Protein AF-A0A6B3CL72-F1 (afdb_monomer_lite)

Secondary structure (DSSP, 8-state):
-HHHHHHHHHHHHHHHHHHHHHTS-HHHHTSHHHHHHHHHHHHHHHHHHHHHHHHEETTEE---HHHHHHHHHHHHHH-

Structure (mmCIF, N/CA/C/O backbone):
data_AF-A0A6B3CL72-F1
#
_entry.id   AF-A0A6B3CL72-F1
#
loop_
_atom_site.group_PDB
_atom_site.id
_atom_site.type_symbol
_atom_site.label_atom_id
_atom_site.label_alt_id
_atom_site.label_comp_id
_atom_site.label_asym_id
_atom_site.label_entity_id
_atom_site.label_seq_id
_atom_site.pdbx_PDB_ins_code
_atom_site.Cartn_x
_atom_site.Cartn_y
_atom_site.Cartn_z
_atom_site.occupancy
_atom_site.B_iso_or_equiv
_atom_site.auth_seq_id
_atom_site.auth_comp_id
_atom_site.auth_asym_id
_atom_site.auth_atom_id
_atom_site.pdbx_PDB_model_num
ATOM 1 N N . MET A 1 1 ? 24.416 8.446 13.788 1.00 84.75 1 MET A N 1
ATOM 2 C CA . MET A 1 1 ? 23.375 9.076 14.633 1.00 84.75 1 MET A CA 1
ATOM 3 C C . MET A 1 1 ? 22.113 9.411 13.848 1.00 84.75 1 MET A C 1
ATOM 5 O O . MET A 1 1 ? 21.047 9.005 14.281 1.00 84.75 1 MET A O 1
ATOM 9 N N . THR A 1 2 ? 22.206 10.028 12.666 1.00 92.88 2 THR A N 1
ATOM 10 C CA . THR A 1 2 ? 21.040 10.360 11.818 1.00 92.88 2 THR A CA 1
ATOM 11 C C . THR A 1 2 ? 20.136 9.167 11.483 1.00 92.88 2 THR A C 1
ATOM 13 O O . THR A 1 2 ? 18.924 9.290 11.587 1.00 92.88 2 THR A O 1
ATOM 16 N N . ILE A 1 3 ? 20.699 7.992 11.162 1.00 95.69 3 ILE A N 1
ATOM 17 C CA . ILE A 1 3 ? 19.916 6.765 10.901 1.00 95.69 3 ILE A CA 1
ATOM 18 C C . ILE A 1 3 ? 19.093 6.351 12.129 1.00 95.69 3 ILE A C 1
ATOM 20 O O . ILE A 1 3 ? 17.912 6.056 12.006 1.00 95.69 3 ILE A O 1
ATOM 24 N N . TRP A 1 4 ? 19.692 6.381 13.322 1.00 95.56 4 TRP A N 1
ATOM 25 C CA . TRP A 1 4 ? 19.000 6.043 14.569 1.00 95.56 4 TRP A CA 1
ATOM 26 C C . TRP A 1 4 ? 17.872 7.026 14.890 1.00 95.56 4 TRP A C 1
ATOM 28 O O . TRP A 1 4 ? 16.804 6.606 15.327 1.00 95.56 4 TRP A O 1
ATOM 38 N N . ILE A 1 5 ? 18.075 8.316 14.606 1.00 96.50 5 ILE A N 1
ATOM 39 C CA . ILE A 1 5 ? 17.022 9.333 14.723 1.00 96.50 5 ILE A CA 1
ATOM 40 C C . ILE A 1 5 ? 15.897 9.052 13.719 1.00 96.50 5 ILE A C 1
ATOM 42 O O . ILE A 1 5 ? 14.736 9.051 14.113 1.00 96.50 5 ILE A O 1
ATOM 46 N N . ALA A 1 6 ? 16.220 8.759 12.454 1.00 96.44 6 ALA A N 1
ATOM 47 C CA . ALA A 1 6 ? 15.223 8.441 11.430 1.00 96.44 6 ALA A CA 1
ATOM 48 C C . ALA A 1 6 ? 14.377 7.222 11.825 1.00 96.44 6 ALA 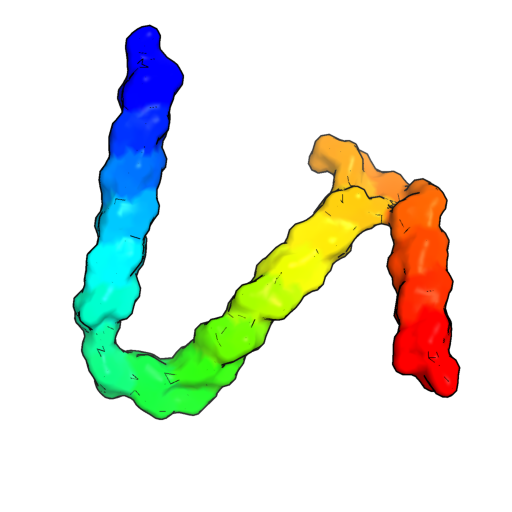A C 1
ATOM 50 O O . ALA A 1 6 ? 13.154 7.298 11.787 1.00 96.44 6 ALA A O 1
ATOM 51 N N . ILE A 1 7 ? 15.012 6.145 12.299 1.00 96.56 7 ILE A N 1
ATOM 52 C CA . ILE A 1 7 ? 14.315 4.953 12.803 1.00 96.56 7 ILE A CA 1
ATOM 53 C C . ILE A 1 7 ? 13.390 5.316 13.971 1.00 96.56 7 ILE A C 1
ATOM 55 O O . ILE A 1 7 ? 12.225 4.920 13.970 1.00 96.56 7 ILE A O 1
ATOM 59 N N . GLY A 1 8 ? 13.882 6.088 14.947 1.00 97.81 8 GLY A N 1
ATOM 60 C CA . GLY A 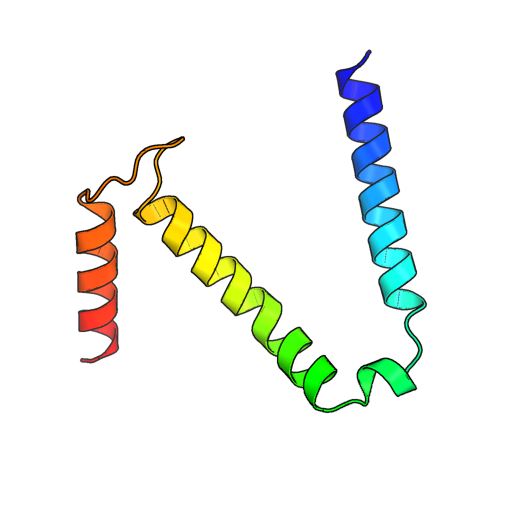1 8 ? 13.079 6.532 16.088 1.00 97.81 8 GLY A CA 1
ATOM 61 C C . GLY A 1 8 ? 11.857 7.347 15.659 1.00 97.81 8 GLY A C 1
ATOM 62 O O . GLY A 1 8 ? 10.744 7.081 16.112 1.00 97.81 8 GLY A O 1
ATOM 63 N N . VAL A 1 9 ? 12.042 8.284 14.727 1.00 97.75 9 VAL A N 1
ATOM 64 C CA . VAL A 1 9 ? 10.958 9.098 14.160 1.00 97.75 9 VAL A CA 1
ATOM 65 C C . VAL A 1 9 ? 9.952 8.229 13.407 1.00 97.75 9 VAL A C 1
ATOM 67 O O . VAL A 1 9 ? 8.752 8.390 13.616 1.00 97.75 9 VAL A O 1
ATOM 70 N N . THR A 1 10 ? 10.398 7.281 12.577 1.00 96.69 10 THR A N 1
ATOM 71 C CA . THR A 1 10 ? 9.494 6.368 11.859 1.00 96.69 10 THR A CA 1
ATOM 72 C C . THR A 1 10 ? 8.705 5.491 12.828 1.00 96.69 10 THR A C 1
ATOM 74 O O . THR A 1 10 ? 7.499 5.343 12.660 1.00 96.69 10 THR A O 1
ATOM 77 N N . ALA A 1 11 ? 9.342 4.952 13.870 1.00 97.31 11 ALA A N 1
ATOM 78 C CA . ALA A 1 11 ? 8.667 4.129 14.870 1.00 97.31 11 ALA A CA 1
ATOM 79 C C . ALA A 1 11 ? 7.573 4.916 15.612 1.00 97.31 11 ALA A C 1
ATOM 81 O O . ALA A 1 11 ? 6.429 4.459 15.699 1.00 97.31 11 ALA A O 1
ATOM 82 N N . VAL A 1 12 ? 7.899 6.123 16.089 1.00 97.81 12 VAL A N 1
ATOM 83 C CA . VAL A 1 12 ? 6.934 7.014 16.754 1.00 97.81 12 VAL A CA 1
ATOM 84 C C . VAL A 1 12 ? 5.827 7.439 15.788 1.00 97.81 12 VAL A C 1
ATOM 86 O O . VAL A 1 12 ? 4.656 7.412 16.160 1.00 97.81 12 VAL A O 1
ATOM 89 N N . GLY A 1 13 ? 6.166 7.764 14.539 1.00 97.50 13 GLY A N 1
ATOM 90 C CA . GLY A 1 13 ? 5.198 8.113 13.500 1.00 97.50 13 GLY A CA 1
ATOM 91 C C . GLY A 1 13 ? 4.212 6.979 13.215 1.00 97.50 13 GLY A C 1
ATOM 92 O O . GLY A 1 13 ? 3.003 7.194 13.255 1.00 97.50 13 GLY A O 1
ATOM 93 N N . CYS A 1 14 ? 4.701 5.752 13.017 1.00 96.75 14 CYS A N 1
ATOM 94 C CA . CYS A 1 14 ? 3.857 4.569 12.830 1.00 96.75 14 CYS A CA 1
ATOM 95 C C . CYS A 1 14 ? 2.915 4.343 14.021 1.00 96.75 14 CYS A C 1
ATOM 97 O O . CYS A 1 14 ? 1.735 4.037 13.834 1.00 96.75 14 CYS A O 1
ATOM 99 N N . TYR A 1 15 ? 3.414 4.524 15.248 1.00 96.81 15 TYR A N 1
ATOM 100 C CA . TYR A 1 15 ? 2.592 4.403 16.450 1.00 96.81 15 TYR A CA 1
ATOM 101 C C . TYR A 1 15 ? 1.517 5.493 16.528 1.00 96.81 15 TYR A C 1
ATOM 103 O O . TYR A 1 15 ? 0.354 5.189 16.796 1.00 96.81 15 TYR A O 1
ATOM 111 N N . ALA A 1 16 ? 1.873 6.746 16.235 1.00 96.94 16 ALA A N 1
ATOM 112 C CA . ALA A 1 16 ? 0.934 7.862 16.211 1.00 96.94 16 ALA A CA 1
ATOM 113 C C . ALA A 1 16 ? -0.180 7.640 15.177 1.00 96.94 16 ALA A C 1
ATOM 115 O O . ALA A 1 16 ? -1.352 7.812 15.498 1.00 96.94 16 ALA A O 1
ATOM 116 N N . VAL A 1 17 ? 0.158 7.174 13.970 1.00 95.75 17 VAL A N 1
ATOM 117 C CA . VAL A 1 17 ? -0.828 6.837 12.928 1.00 95.75 17 VAL A CA 1
ATOM 118 C C . VAL A 1 17 ? -1.770 5.723 13.394 1.00 95.75 17 VAL A C 1
ATOM 120 O O . VAL A 1 17 ? -2.985 5.829 13.218 1.00 95.75 17 VAL A O 1
ATOM 123 N N . LYS A 1 18 ? -1.246 4.678 14.045 1.00 92.69 18 LYS A N 1
ATOM 124 C CA . LYS A 1 18 ? -2.075 3.608 14.621 1.00 92.69 18 LYS A CA 1
ATOM 125 C C . LYS A 1 18 ? -3.022 4.142 15.698 1.00 92.69 18 LYS A C 1
ATOM 127 O O . LYS A 1 18 ? -4.196 3.779 15.707 1.00 92.69 18 LYS A O 1
ATOM 132 N N . LEU A 1 19 ? -2.524 5.005 16.582 1.00 94.62 19 LEU A N 1
ATOM 133 C CA . LEU A 1 19 ? -3.323 5.627 17.634 1.00 94.62 19 LEU A CA 1
ATOM 134 C C . LEU A 1 19 ? -4.438 6.497 17.044 1.00 94.62 19 LEU A C 1
ATOM 136 O O . LEU A 1 19 ? -5.582 6.383 17.473 1.00 94.62 19 LEU A O 1
ATOM 140 N N . LEU A 1 20 ? -4.131 7.300 16.021 1.00 93.75 20 LEU A N 1
ATOM 141 C CA . LEU A 1 20 ? -5.128 8.080 15.284 1.00 93.75 20 LEU A CA 1
ATOM 142 C C . LEU A 1 20 ? -6.223 7.186 14.699 1.00 93.75 20 LEU A C 1
ATOM 144 O O . LEU A 1 20 ? -7.393 7.531 14.807 1.00 93.75 20 LEU A O 1
ATOM 148 N N . GLY A 1 21 ? -5.861 6.019 14.157 1.00 89.50 21 GLY A N 1
ATOM 149 C CA . GLY A 1 21 ? -6.817 5.015 13.683 1.00 89.50 21 GLY A CA 1
ATOM 150 C C . GLY A 1 21 ? -7.755 4.486 14.776 1.00 89.50 21 GLY A C 1
ATOM 151 O O . GLY A 1 21 ? -8.939 4.293 14.518 1.00 89.50 21 GLY A O 1
ATOM 152 N N . LEU A 1 22 ? -7.254 4.295 16.000 1.00 90.06 22 LEU A N 1
ATOM 153 C CA . LEU A 1 22 ? -8.060 3.866 17.155 1.00 90.06 22 LEU A CA 1
ATOM 154 C C . LEU A 1 22 ? -8.970 4.977 17.694 1.00 90.06 22 LEU A C 1
ATOM 156 O O . LEU A 1 22 ? -10.021 4.690 18.259 1.00 90.06 22 LEU A O 1
ATOM 160 N N . LEU A 1 23 ? -8.565 6.235 17.522 1.00 91.69 23 LEU A N 1
ATOM 161 C CA . LEU A 1 23 ? -9.331 7.418 17.917 1.00 91.69 23 LEU A CA 1
ATOM 162 C C . LEU A 1 23 ? -10.440 7.771 16.910 1.00 91.69 23 LEU A C 1
ATOM 164 O O . LEU A 1 23 ? -11.237 8.670 17.184 1.00 91.69 23 LEU A O 1
ATOM 168 N N . VAL A 1 24 ? -10.501 7.105 15.748 1.00 88.00 24 VAL A N 1
ATOM 169 C CA . VAL A 1 24 ? -11.531 7.372 14.735 1.00 88.00 24 VAL A CA 1
ATOM 170 C C . VAL A 1 24 ? -12.918 7.058 15.313 1.00 88.00 24 VAL A C 1
ATOM 172 O O . VAL A 1 24 ? -13.172 5.925 15.723 1.00 88.00 24 VAL A O 1
ATOM 175 N N . PRO A 1 25 ? -13.850 8.028 15.322 1.00 84.94 25 PRO A N 1
ATOM 176 C CA . PRO A 1 25 ? -15.184 7.822 15.868 1.00 84.94 25 PRO A CA 1
ATOM 177 C C . PRO A 1 25 ? -15.997 6.842 15.011 1.00 84.94 25 PRO A C 1
ATOM 179 O O . PRO A 1 25 ? -15.958 6.898 13.779 1.00 84.94 25 PRO A O 1
ATOM 182 N N . ALA A 1 26 ? -16.804 5.996 15.663 1.00 80.31 26 ALA A N 1
ATOM 183 C CA . ALA A 1 26 ? -17.625 4.973 15.003 1.00 80.31 26 ALA A CA 1
ATOM 184 C C . ALA A 1 26 ? -18.512 5.547 13.878 1.00 80.31 26 ALA A C 1
ATOM 186 O O . ALA A 1 26 ? -18.544 5.000 12.777 1.00 80.31 26 ALA A O 1
ATOM 187 N N . GLY A 1 27 ? -19.111 6.724 14.092 1.00 79.69 27 GLY A N 1
ATOM 188 C CA . GLY A 1 27 ? -19.958 7.390 13.094 1.00 79.69 27 GLY A CA 1
ATOM 189 C C . GLY A 1 27 ? -19.239 7.810 11.800 1.00 79.69 27 GLY A C 1
ATOM 190 O O . GLY A 1 27 ? -19.881 7.982 10.763 1.00 79.69 27 GLY A O 1
ATOM 191 N N . ALA A 1 28 ? -17.906 7.953 11.806 1.00 78.06 28 ALA A N 1
ATOM 192 C CA . ALA A 1 28 ? -17.140 8.182 10.577 1.00 78.06 28 ALA A CA 1
ATOM 193 C C . ALA A 1 28 ? -16.960 6.886 9.766 1.00 78.06 28 ALA A C 1
ATOM 195 O O . ALA A 1 28 ? -16.961 6.923 8.533 1.00 78.06 28 ALA A O 1
ATOM 196 N N . LEU A 1 29 ? -16.845 5.747 10.455 1.00 76.62 29 LEU A N 1
ATOM 197 C CA . LEU A 1 29 ? -16.645 4.423 9.861 1.00 76.62 29 LEU A CA 1
ATOM 198 C C . LEU A 1 29 ? -17.953 3.798 9.347 1.00 76.62 29 LEU A C 1
ATOM 200 O O . LEU A 1 29 ? -17.937 3.002 8.409 1.00 76.62 29 LEU A O 1
ATOM 204 N N . GLU A 1 30 ? -19.087 4.200 9.918 1.00 82.38 30 GLU A N 1
ATOM 205 C CA . GLU A 1 30 ? -20.436 3.785 9.506 1.00 82.38 30 GLU A CA 1
ATOM 206 C C . GLU A 1 30 ? -20.835 4.298 8.115 1.00 82.38 30 GLU A C 1
ATOM 208 O O . GLU A 1 30 ? -21.755 3.766 7.487 1.00 82.38 30 GLU A O 1
ATOM 213 N N . ARG A 1 31 ? -20.121 5.296 7.579 1.00 87.19 31 ARG A N 1
ATOM 214 C CA . ARG A 1 31 ? -20.358 5.790 6.221 1.00 87.19 31 ARG A CA 1
ATOM 215 C C . ARG A 1 31 ? -20.061 4.681 5.200 1.00 87.19 31 ARG A C 1
ATOM 217 O O . ARG A 1 31 ? -18.936 4.175 5.155 1.00 87.19 31 ARG A O 1
ATOM 224 N N . PRO A 1 32 ? -21.005 4.351 4.298 1.00 85.75 32 PRO A N 1
ATOM 225 C CA . PRO A 1 32 ? -20.866 3.213 3.387 1.00 85.75 32 PRO A CA 1
ATOM 226 C C . PRO A 1 32 ? -19.652 3.335 2.456 1.00 85.75 32 PRO A C 1
ATOM 228 O O . PRO A 1 32 ? -19.026 2.328 2.127 1.00 85.75 32 PRO A O 1
ATOM 231 N N . LEU A 1 33 ? -19.286 4.561 2.063 1.00 88.56 33 LEU A N 1
ATOM 232 C CA . LEU A 1 33 ? -18.098 4.825 1.247 1.00 88.56 33 LEU A CA 1
ATOM 233 C C . LEU A 1 33 ? -16.796 4.536 2.004 1.00 88.56 33 LEU A C 1
ATOM 235 O O . LEU A 1 33 ? -15.920 3.869 1.464 1.00 88.56 33 LEU A O 1
ATOM 239 N N . VAL A 1 34 ? -16.686 4.983 3.259 1.00 88.25 34 VAL A N 1
ATOM 240 C CA . VAL A 1 34 ? -15.485 4.783 4.088 1.00 88.25 34 VAL A CA 1
ATOM 241 C C . VAL A 1 34 ? -15.272 3.296 4.351 1.00 88.25 34 VAL A C 1
ATOM 243 O O . VAL A 1 34 ? -14.165 2.792 4.175 1.00 88.25 34 VAL A O 1
ATOM 246 N N . ARG A 1 35 ? -16.344 2.564 4.671 1.00 88.25 35 ARG A N 1
ATOM 247 C CA . ARG A 1 35 ? -16.288 1.113 4.883 1.00 88.25 35 ARG A CA 1
ATOM 248 C C . ARG A 1 35 ? -15.863 0.343 3.628 1.00 88.25 35 ARG A C 1
ATOM 250 O O . ARG A 1 35 ? -15.039 -0.563 3.723 1.00 88.25 35 ARG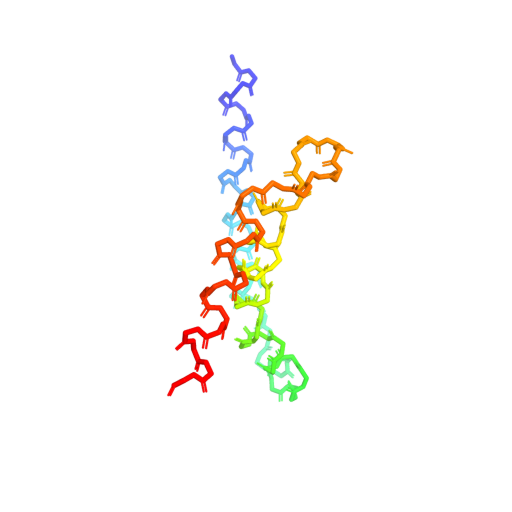 A O 1
ATOM 257 N N . ARG A 1 36 ? -16.400 0.701 2.454 1.00 90.81 36 ARG A N 1
ATOM 258 C CA . ARG A 1 36 ? -16.006 0.083 1.172 1.00 90.81 36 ARG A CA 1
ATOM 259 C C . ARG A 1 36 ? -14.545 0.368 0.839 1.00 90.81 36 ARG A C 1
ATOM 261 O O . ARG A 1 36 ? -13.821 -0.556 0.488 1.00 90.81 36 ARG A O 1
ATOM 268 N N . LEU A 1 37 ? -14.104 1.617 0.989 1.00 92.25 37 LEU A N 1
ATOM 269 C CA . LEU A 1 37 ? -12.711 1.991 0.745 1.00 92.25 37 LEU A CA 1
ATOM 270 C C . LEU A 1 37 ? -11.757 1.269 1.698 1.00 92.25 37 LEU A C 1
ATOM 272 O O . LEU A 1 37 ? -10.765 0.721 1.235 1.00 92.25 37 LEU A O 1
ATOM 276 N N . ALA A 1 38 ? -12.076 1.194 2.992 1.00 90.88 38 ALA A N 1
ATOM 277 C CA . ALA A 1 38 ? -11.248 0.495 3.974 1.00 90.88 38 ALA A CA 1
ATOM 278 C C . ALA A 1 38 ? -11.073 -1.000 3.646 1.00 90.88 38 ALA A C 1
ATOM 280 O O . ALA A 1 38 ? -9.985 -1.540 3.823 1.00 90.88 38 ALA A O 1
ATOM 281 N N . ALA A 1 39 ? -12.117 -1.654 3.127 1.00 92.31 39 ALA A N 1
ATOM 282 C CA . ALA A 1 39 ? -12.049 -3.053 2.706 1.00 92.31 39 ALA A CA 1
ATOM 283 C C . ALA A 1 39 ? -11.237 -3.255 1.412 1.00 92.31 39 ALA A C 1
ATOM 285 O O . ALA A 1 39 ? -10.577 -4.279 1.257 1.00 92.31 39 ALA A O 1
ATOM 286 N N . LEU A 1 40 ? -11.276 -2.292 0.486 1.00 95.12 40 LEU A N 1
ATOM 287 C CA . LEU A 1 40 ? -10.593 -2.382 -0.810 1.00 95.12 40 LEU A CA 1
ATOM 288 C C . LEU A 1 40 ? -9.144 -1.885 -0.769 1.00 95.12 40 LEU A C 1
ATOM 290 O O . LEU A 1 40 ? -8.342 -2.297 -1.605 1.00 95.12 40 LEU A O 1
ATOM 294 N N . LEU A 1 41 ? -8.801 -1.026 0.195 1.00 94.81 41 LEU A N 1
ATOM 295 C CA . LEU A 1 41 ? -7.491 -0.385 0.297 1.00 94.81 41 LEU A CA 1
ATOM 296 C C . LEU A 1 41 ? -6.325 -1.385 0.246 1.00 94.81 41 LEU A C 1
ATOM 298 O O . LEU A 1 41 ? -5.420 -1.168 -0.556 1.00 94.81 41 LEU A O 1
ATOM 302 N N . PRO A 1 42 ? -6.319 -2.482 1.035 1.00 95.50 42 PRO A N 1
ATOM 303 C CA . PRO A 1 42 ? -5.185 -3.403 1.051 1.00 95.50 42 PRO A CA 1
ATOM 304 C C . PRO A 1 42 ? -4.931 -4.036 -0.319 1.00 95.50 42 PRO A C 1
ATOM 306 O O . PRO A 1 42 ? -3.800 -4.045 -0.796 1.00 95.50 42 PRO A O 1
ATOM 309 N N . VAL A 1 43 ? -5.990 -4.509 -0.981 1.00 95.62 43 VAL A N 1
ATOM 310 C CA . VAL A 1 43 ? -5.888 -5.139 -2.305 1.00 95.62 43 VAL A CA 1
ATOM 311 C C . VAL A 1 43 ? -5.504 -4.111 -3.366 1.00 95.62 43 VAL A C 1
ATOM 313 O O . VAL A 1 43 ? -4.655 -4.398 -4.202 1.00 95.62 43 VAL A O 1
ATOM 316 N N . ALA A 1 44 ? -6.064 -2.900 -3.312 1.00 94.88 44 ALA A N 1
ATOM 317 C CA . ALA A 1 44 ? -5.721 -1.826 -4.241 1.00 94.88 44 ALA A CA 1
ATOM 318 C C . ALA A 1 44 ? -4.247 -1.405 -4.121 1.00 94.88 44 ALA A C 1
ATOM 320 O O . ALA A 1 44 ? -3.579 -1.221 -5.136 1.00 94.88 44 ALA A O 1
ATOM 321 N N . LEU A 1 45 ? -3.722 -1.299 -2.895 1.00 96.00 45 LEU A N 1
ATOM 322 C CA . LEU A 1 45 ? -2.316 -0.975 -2.648 1.00 96.00 45 LEU A CA 1
ATOM 323 C C . LEU A 1 45 ? -1.380 -2.100 -3.099 1.00 96.00 45 LEU A C 1
ATOM 325 O O . LEU A 1 45 ? -0.357 -1.818 -3.718 1.00 96.00 45 LEU A O 1
ATOM 329 N N . LEU A 1 46 ? -1.733 -3.363 -2.840 1.00 94.69 46 LEU A N 1
ATOM 330 C CA . LEU A 1 46 ? -0.965 -4.506 -3.339 1.00 94.69 46 LEU A CA 1
ATOM 331 C C . LEU A 1 46 ? -0.971 -4.557 -4.869 1.00 94.69 46 LEU A C 1
ATOM 333 O O . LEU A 1 46 ? 0.088 -4.708 -5.466 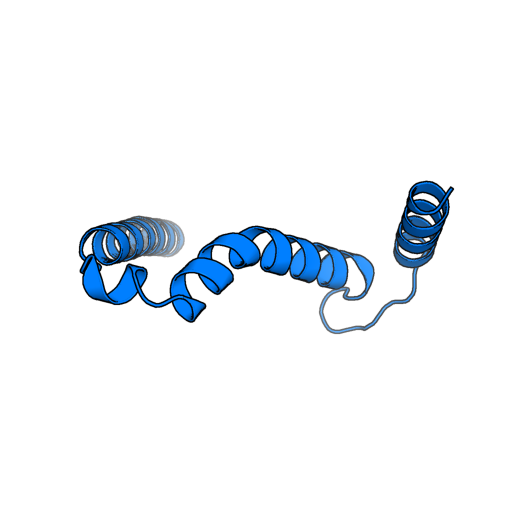1.00 94.69 46 LEU A O 1
ATOM 337 N N . ALA A 1 47 ? -2.125 -4.347 -5.506 1.00 92.00 47 ALA A N 1
ATOM 338 C CA . ALA A 1 47 ? -2.231 -4.289 -6.961 1.00 92.00 47 ALA A CA 1
ATOM 339 C C . ALA A 1 47 ? -1.392 -3.143 -7.550 1.00 92.00 47 ALA A C 1
ATOM 341 O O . ALA A 1 47 ? -0.680 -3.343 -8.534 1.00 92.00 47 ALA A O 1
ATOM 342 N N . ALA A 1 48 ? -1.421 -1.963 -6.923 1.00 91.38 48 ALA A N 1
ATOM 343 C CA . ALA A 1 48 ? -0.587 -0.833 -7.320 1.00 91.38 48 ALA A CA 1
ATOM 344 C C . ALA A 1 48 ? 0.912 -1.142 -7.163 1.00 91.38 48 ALA A C 1
ATOM 346 O O . ALA A 1 48 ? 1.692 -0.834 -8.063 1.00 91.38 48 ALA A O 1
ATOM 347 N N . LEU A 1 49 ? 1.319 -1.797 -6.069 1.00 92.06 49 LEU A N 1
ATOM 348 C CA . LEU A 1 49 ? 2.701 -2.243 -5.874 1.00 92.06 49 LEU A CA 1
ATOM 349 C C . LEU A 1 49 ? 3.123 -3.259 -6.931 1.00 92.06 49 LEU A C 1
ATOM 351 O O . LEU A 1 49 ? 4.202 -3.118 -7.500 1.00 92.06 49 LEU A O 1
ATOM 355 N N . THR A 1 50 ? 2.279 -4.243 -7.236 1.00 90.50 50 THR A N 1
ATOM 356 C CA . THR A 1 50 ? 2.549 -5.217 -8.297 1.00 90.50 50 THR A CA 1
ATOM 357 C C . THR A 1 50 ? 2.704 -4.521 -9.645 1.00 90.50 50 THR A C 1
ATOM 359 O O . THR A 1 50 ? 3.665 -4.801 -10.358 1.00 90.50 50 THR A O 1
ATOM 362 N N . ALA A 1 51 ? 1.826 -3.572 -9.982 1.00 87.75 51 ALA A N 1
ATOM 363 C CA . ALA A 1 51 ? 1.956 -2.779 -11.201 1.00 87.75 51 ALA A CA 1
ATOM 364 C C . ALA A 1 51 ? 3.279 -1.994 -11.222 1.00 87.75 51 ALA A C 1
ATOM 366 O O . ALA A 1 51 ? 4.013 -2.063 -12.206 1.00 87.75 51 ALA A O 1
ATOM 367 N N . GLN A 1 52 ? 3.639 -1.321 -10.125 1.00 88.81 52 GLN A N 1
ATOM 368 C CA . GLN A 1 52 ? 4.893 -0.572 -10.042 1.00 88.81 52 GLN A CA 1
ATOM 369 C C . GLN A 1 52 ? 6.116 -1.494 -10.179 1.00 88.81 52 GLN A C 1
ATOM 371 O O . GLN A 1 52 ? 7.025 -1.185 -10.933 1.00 88.81 52 GLN A O 1
ATOM 376 N N . GLN A 1 53 ? 6.134 -2.651 -9.516 1.00 87.81 53 GLN A N 1
ATOM 377 C CA . GLN A 1 53 ? 7.239 -3.620 -9.595 1.00 87.81 53 GLN A CA 1
ATOM 378 C C . GLN A 1 53 ? 7.339 -4.336 -10.953 1.00 87.81 53 GLN A C 1
ATOM 380 O O . GLN A 1 53 ? 8.396 -4.885 -11.288 1.00 87.81 53 GLN A O 1
ATOM 385 N N . THR A 1 54 ? 6.240 -4.362 -11.713 1.00 85.50 54 THR A N 1
ATOM 386 C CA . THR A 1 54 ? 6.168 -4.995 -13.037 1.00 85.50 54 THR A CA 1
ATOM 387 C C . THR A 1 54 ? 6.578 -4.034 -14.145 1.00 85.50 54 THR A C 1
ATOM 389 O O . THR A 1 54 ? 7.279 -4.452 -15.060 1.00 85.50 54 THR A O 1
ATOM 392 N N . PHE A 1 55 ? 6.141 -2.773 -14.070 1.00 82.00 55 PHE A N 1
ATOM 393 C CA . PHE A 1 55 ? 6.268 -1.811 -15.168 1.00 82.00 55 PHE A CA 1
ATOM 394 C C . PHE A 1 55 ? 7.257 -0.673 -14.910 1.00 82.00 55 PHE A C 1
ATOM 396 O O . PHE A 1 55 ? 7.622 0.012 -15.862 1.00 82.00 55 PHE A O 1
ATOM 403 N N . ALA A 1 56 ? 7.678 -0.436 -13.665 1.00 82.56 56 ALA A N 1
ATOM 404 C CA . ALA A 1 56 ? 8.622 0.626 -13.337 1.00 82.56 56 ALA A CA 1
ATOM 405 C C . ALA A 1 56 ? 9.951 0.054 -12.833 1.00 82.56 56 ALA A C 1
ATOM 407 O O . ALA A 1 56 ? 9.983 -0.763 -11.910 1.00 82.56 56 ALA A O 1
ATOM 408 N N . ASP A 1 57 ? 11.047 0.547 -13.406 1.00 78.88 57 ASP A N 1
ATOM 409 C CA . ASP A 1 57 ? 12.393 0.373 -12.865 1.00 78.88 57 ASP A CA 1
ATOM 410 C C . ASP A 1 57 ? 13.040 1.753 -12.685 1.00 78.88 57 ASP A C 1
ATOM 412 O O . ASP A 1 57 ? 13.305 2.485 -13.644 1.00 78.88 57 ASP A O 1
ATOM 416 N N . GLY A 1 58 ? 13.190 2.176 -11.428 1.00 79.44 58 GLY A N 1
ATOM 417 C CA . GLY A 1 58 ? 13.575 3.544 -11.082 1.00 79.44 58 GLY A CA 1
ATOM 418 C C . GLY A 1 58 ? 12.582 4.585 -11.618 1.00 79.44 58 GLY A C 1
ATOM 419 O O . GLY A 1 58 ? 11.502 4.761 -11.058 1.00 79.44 58 GLY A O 1
ATOM 420 N N . GLN A 1 59 ? 12.969 5.299 -12.682 1.00 74.06 59 GLN A N 1
ATOM 421 C CA . GLN A 1 59 ? 12.134 6.303 -13.368 1.00 74.06 59 GLN A CA 1
ATOM 422 C C . GLN A 1 59 ? 11.749 5.910 -14.802 1.00 74.06 59 GLN A C 1
ATOM 424 O O . GLN A 1 59 ? 11.096 6.690 -15.494 1.00 74.06 59 GLN A O 1
ATOM 429 N N . ALA A 1 60 ? 12.149 4.725 -15.264 1.00 75.56 60 ALA A N 1
ATOM 430 C CA . ALA A 1 60 ? 11.830 4.248 -16.601 1.00 75.56 60 ALA A CA 1
ATOM 431 C C . ALA A 1 60 ? 10.633 3.293 -16.562 1.00 75.56 60 ALA A C 1
ATOM 433 O O . ALA A 1 60 ? 10.542 2.416 -15.701 1.00 75.56 60 ALA A O 1
ATOM 434 N N . LEU A 1 61 ? 9.730 3.454 -17.530 1.00 72.38 61 LEU A N 1
ATOM 435 C CA . LEU A 1 61 ? 8.726 2.445 -17.843 1.00 72.38 61 LEU A CA 1
ATOM 436 C C . LEU A 1 61 ? 9.391 1.357 -18.684 1.00 72.38 61 LEU A C 1
ATOM 438 O O . LEU A 1 61 ? 9.843 1.627 -19.797 1.00 72.38 61 LEU A O 1
ATOM 442 N N . VAL A 1 62 ? 9.454 0.142 -18.146 1.00 74.88 62 VAL A N 1
ATOM 443 C CA . VAL A 1 62 ? 10.081 -1.003 -18.809 1.00 74.88 62 VAL A CA 1
ATOM 444 C C . VAL A 1 62 ? 9.028 -2.084 -19.026 1.00 74.88 62 VAL A C 1
ATOM 446 O O . VAL A 1 62 ? 8.379 -2.548 -18.092 1.00 74.88 62 VAL A O 1
ATOM 449 N N . LEU A 1 63 ? 8.855 -2.487 -20.283 1.00 73.69 63 LEU A N 1
ATOM 450 C CA . LEU A 1 63 ? 8.061 -3.652 -20.666 1.00 73.69 63 LEU A CA 1
ATOM 451 C C . LEU A 1 63 ? 9.006 -4.847 -20.805 1.00 73.69 63 LEU A C 1
ATOM 453 O O . LEU A 1 63 ? 9.548 -5.092 -21.879 1.00 73.69 63 LEU A O 1
ATOM 457 N N . ASP A 1 64 ? 9.226 -5.549 -19.695 1.00 74.25 64 ASP A N 1
ATOM 458 C CA . ASP A 1 64 ? 10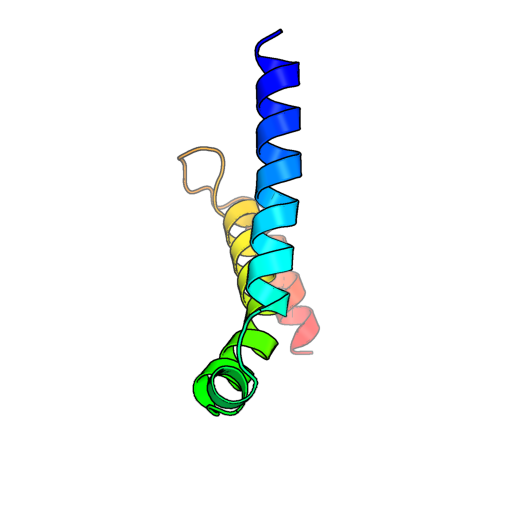.102 -6.726 -19.624 1.00 74.25 64 ASP A CA 1
ATOM 459 C C . ASP A 1 64 ? 9.294 -8.025 -19.418 1.00 74.25 64 ASP A C 1
ATOM 461 O O . ASP A 1 64 ? 8.066 -8.008 -19.282 1.00 74.25 64 ASP A O 1
ATOM 465 N N . ALA A 1 65 ? 9.972 -9.172 -19.343 1.00 79.75 65 ALA A N 1
ATOM 466 C CA . ALA A 1 65 ? 9.393 -10.501 -19.141 1.00 79.75 65 ALA A CA 1
ATOM 467 C C . ALA A 1 65 ? 8.420 -10.594 -17.946 1.00 79.75 65 ALA A C 1
ATOM 469 O O . ALA A 1 65 ? 7.510 -11.424 -17.954 1.00 79.75 65 ALA A O 1
ATOM 470 N N . ARG A 1 66 ? 8.552 -9.717 -16.939 1.00 81.31 66 ARG A N 1
ATOM 471 C CA . ARG A 1 66 ? 7.600 -9.607 -15.819 1.00 81.31 66 ARG A CA 1
ATOM 472 C C . ARG A 1 66 ? 6.182 -9.284 -16.296 1.00 81.31 66 ARG A C 1
ATOM 474 O O . ARG A 1 66 ? 5.233 -9.894 -15.810 1.00 81.31 66 ARG A O 1
ATOM 481 N N . ALA A 1 67 ? 6.031 -8.390 -17.274 1.00 82.56 67 ALA A N 1
ATOM 482 C CA . ALA A 1 67 ? 4.729 -8.045 -17.842 1.00 82.56 67 ALA A CA 1
ATOM 483 C C . ALA A 1 67 ? 4.103 -9.242 -18.576 1.00 82.56 67 ALA A C 1
ATOM 485 O O . ALA A 1 67 ? 2.912 -9.511 -18.417 1.00 82.56 67 ALA A O 1
ATOM 486 N N . ALA A 1 68 ? 4.917 -10.013 -19.307 1.00 82.69 68 ALA A N 1
ATOM 487 C CA . ALA A 1 68 ? 4.474 -11.255 -19.940 1.00 82.69 68 ALA A CA 1
ATOM 488 C C . ALA A 1 68 ? 4.055 -12.314 -18.901 1.00 82.69 68 ALA A C 1
ATOM 490 O O . ALA A 1 68 ? 3.039 -12.982 -1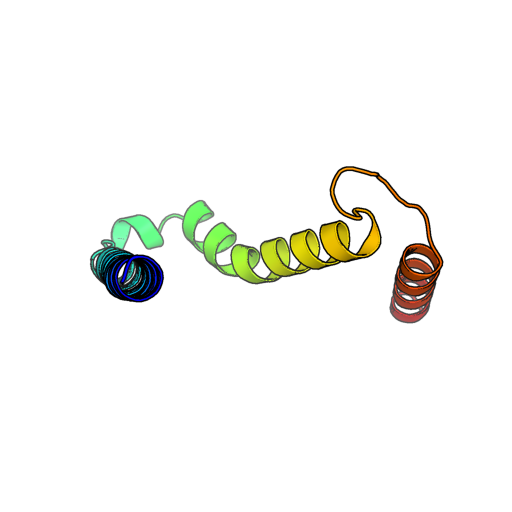9.083 1.00 82.69 68 ALA A O 1
ATOM 491 N N . GLY A 1 69 ? 4.780 -12.424 -17.782 1.00 84.56 69 GLY A N 1
ATOM 492 C CA . GLY A 1 69 ? 4.416 -13.300 -16.664 1.00 84.56 69 GLY A CA 1
ATOM 493 C C . GLY A 1 69 ? 3.070 -12.939 -16.028 1.00 84.56 69 GLY A C 1
ATOM 494 O O . GLY A 1 69 ? 2.244 -13.821 -15.797 1.00 84.56 69 GLY A O 1
ATOM 495 N N . VAL A 1 70 ? 2.803 -11.647 -15.809 1.00 87.00 70 VAL A N 1
ATOM 496 C CA . VAL A 1 70 ? 1.501 -11.174 -15.300 1.00 87.00 70 VAL A CA 1
ATOM 497 C C . VAL A 1 70 ? 0.380 -11.449 -16.306 1.00 87.00 70 VAL A C 1
ATOM 499 O O . VAL A 1 70 ? -0.699 -11.887 -15.909 1.00 87.00 70 VAL A O 1
ATOM 502 N N . ALA A 1 71 ? 0.631 -11.263 -17.605 1.00 86.12 71 ALA A N 1
ATOM 503 C CA . ALA A 1 71 ? -0.338 -11.598 -18.648 1.00 86.12 71 ALA A CA 1
ATOM 504 C C . ALA A 1 71 ? -0.659 -13.103 -18.670 1.00 86.12 71 ALA A C 1
ATOM 506 O O . ALA A 1 71 ? -1.828 -13.479 -18.720 1.00 86.12 71 ALA A O 1
ATOM 507 N N . ALA A 1 72 ? 0.353 -13.968 -18.562 1.00 88.94 72 ALA A N 1
ATOM 508 C CA . ALA A 1 72 ? 0.153 -15.413 -18.478 1.00 88.94 72 ALA A CA 1
ATOM 509 C C . ALA A 1 72 ? -0.650 -15.814 -17.227 1.00 88.94 72 ALA A C 1
ATOM 511 O O . ALA A 1 72 ? -1.560 -16.636 -17.323 1.00 88.94 72 ALA A O 1
ATOM 512 N N . ALA A 1 73 ? -0.371 -15.200 -16.071 1.00 86.50 73 ALA A N 1
ATOM 513 C CA . ALA A 1 73 ? -1.146 -15.417 -14.849 1.00 86.50 73 ALA A CA 1
ATOM 514 C C . ALA A 1 73 ? -2.614 -14.984 -15.008 1.00 86.50 73 ALA A C 1
ATOM 516 O O . ALA A 1 73 ? -3.513 -15.690 -14.555 1.00 86.50 73 ALA A O 1
ATOM 517 N N . ALA A 1 74 ? -2.870 -13.863 -15.691 1.00 90.38 74 ALA A N 1
ATOM 518 C CA . ALA A 1 74 ? -4.226 -13.414 -15.994 1.00 90.38 74 ALA A CA 1
ATOM 519 C C . ALA A 1 74 ? -4.967 -14.401 -16.911 1.00 90.38 74 ALA A C 1
ATOM 521 O O . ALA A 1 74 ? -6.129 -14.706 -16.656 1.00 90.38 74 ALA A O 1
ATOM 522 N N . VAL A 1 75 ? -4.296 -14.942 -17.935 1.00 93.44 75 VAL A N 1
ATOM 523 C CA . VAL A 1 75 ? -4.867 -15.985 -18.806 1.00 93.44 75 VAL A CA 1
ATOM 524 C C . VAL A 1 75 ? -5.194 -17.243 -18.003 1.00 93.44 75 VAL A C 1
ATOM 526 O O . VAL A 1 75 ? -6.302 -17.753 -18.112 1.00 93.44 75 VAL A O 1
ATOM 529 N N . ALA A 1 76 ? -4.271 -17.715 -17.163 1.00 90.88 76 ALA A N 1
ATOM 530 C CA . ALA A 1 76 ? -4.490 -18.895 -16.329 1.00 90.88 76 ALA A CA 1
ATOM 531 C C . ALA A 1 76 ? -5.644 -18.725 -15.326 1.00 90.88 76 ALA A C 1
ATOM 533 O O . ALA A 1 76 ? -6.280 -19.708 -14.979 1.00 90.88 76 ALA A O 1
ATOM 534 N N . LEU A 1 77 ? -5.917 -17.500 -14.864 1.00 90.31 77 LEU A N 1
ATOM 535 C CA . LEU A 1 77 ? -7.032 -17.200 -13.961 1.00 90.31 77 LEU A CA 1
ATOM 536 C C . LEU A 1 77 ? -8.396 -17.178 -14.675 1.00 90.31 77 LEU A C 1
ATOM 538 O O . LEU A 1 77 ? -9.422 -17.353 -14.024 1.00 90.31 77 LEU A O 1
ATOM 542 N N . LEU A 1 78 ? -8.415 -16.919 -15.987 1.00 92.31 78 LEU A N 1
ATOM 543 C CA . LEU A 1 78 ? -9.632 -16.908 -16.808 1.00 92.31 78 LEU A CA 1
ATOM 544 C C . LEU A 1 78 ? -10.028 -18.297 -17.334 1.00 92.31 78 LEU A C 1
ATOM 546 O O . LEU A 1 78 ? -11.169 -18.460 -17.770 1.00 92.31 78 LEU A O 1
ATOM 550 N N . LEU A 1 79 ? -9.090 -19.247 -17.340 1.00 86.00 79 LEU A N 1
ATOM 551 C CA . LEU A 1 79 ? -9.305 -20.653 -17.696 1.00 86.00 79 LEU A CA 1
ATOM 552 C C . LEU A 1 79 ? -9.847 -21.444 -16.500 1.00 86.00 79 LEU A C 1
ATOM 554 O O . LEU A 1 79 ? -10.696 -22.329 -16.748 1.00 86.00 79 LEU A O 1
#

Foldseek 3Di:
DVVVVVVVVVVVVVVVVVVVVVVDDPVVCPPPVNVVCVVCVVVVVVVVVLCCVQQPDPHHGDNDVSVVVVVVVVVVVVD

Radius of gyration: 19.01 Å; chains: 1; bounding box: 44×31×39 Å

pLDDT: mean 88.72, std 6.94, range [72.38, 97.81]

Sequence (79 aa):
MTIWIAIGVTAVGCYAVKLLGLLVPAGALERPLVRRLAALLPVALLAALTAQQTFADGQALVLDARAAGVAAAAVALLL